Protein AF-A0A397VG57-F1 (afdb_monomer)

Foldseek 3Di:
DDDDDDDDDDDDDDDPDPDDDDDDDDDDDDDDDDDDDDDDDYDDDDDDDDDDDDDPPPPPPPPDPDQQVNDPCLLVVLLVVQCVVVCVVCVVVVVVVVPDPPDDPVNVVVVSVVSSVVVVVDDSVRSSVSSVVVVVD

pLDDT: mean 71.2, std 21.0, range [35.81, 96.38]

Radius of gyration: 34.27 Å; Cα contacts (8 Å, |Δi|>4): 27; chains: 1; bounding box: 106×51×88 Å

Structure (mmCIF, N/CA/C/O backbone):
data_AF-A0A397VG57-F1
#
_entry.id   AF-A0A397VG57-F1
#
loop_
_atom_site.group_PDB
_atom_site.id
_atom_site.type_symbol
_atom_site.label_atom_id
_atom_site.label_alt_id
_atom_site.label_comp_id
_atom_site.label_asym_id
_atom_site.label_entity_id
_atom_site.label_seq_id
_atom_site.pdbx_PDB_ins_code
_atom_site.Cartn_x
_atom_site.Cartn_y
_atom_site.Cartn_z
_atom_site.occupancy
_atom_site.B_iso_or_equiv
_atom_site.auth_seq_id
_atom_site.auth_comp_id
_atom_site.auth_asym_id
_atom_site.auth_atom_id
_atom_site.pdbx_PDB_model_num
ATOM 1 N N . MET A 1 1 ? -51.971 -12.711 49.832 1.00 43.59 1 MET A N 1
ATOM 2 C CA . MET A 1 1 ? -52.394 -13.978 49.203 1.00 43.59 1 MET A CA 1
ATOM 3 C C . MET A 1 1 ? -52.360 -13.706 47.711 1.00 43.59 1 MET A C 1
ATOM 5 O O . MET A 1 1 ? -53.090 -12.822 47.298 1.00 43.59 1 MET A O 1
ATOM 9 N N . GLU A 1 2 ? -51.466 -14.234 46.888 1.00 50.00 2 GLU A N 1
ATOM 10 C CA . GLU A 1 2 ? -50.467 -15.302 47.010 1.00 50.00 2 GLU A CA 1
ATOM 11 C C . GLU A 1 2 ? -49.217 -14.901 46.211 1.00 50.00 2 GLU A C 1
ATOM 13 O O . GLU A 1 2 ? -49.314 -14.217 45.194 1.00 50.00 2 GLU A O 1
ATOM 18 N N . SER A 1 3 ? -48.058 -15.332 46.703 1.00 50.97 3 SER A N 1
ATOM 19 C CA . SER A 1 3 ? -46.786 -15.372 45.982 1.00 50.97 3 SER A CA 1
ATOM 20 C C . SER A 1 3 ? -46.603 -16.791 45.446 1.00 50.97 3 SER A C 1
ATOM 22 O O . SER A 1 3 ? -46.701 -17.708 46.254 1.00 50.97 3 SER A O 1
ATOM 24 N N . ILE A 1 4 ? -46.317 -16.970 44.152 1.00 58.66 4 ILE A N 1
ATOM 25 C CA . ILE A 1 4 ? -45.778 -18.207 43.539 1.00 58.66 4 ILE A CA 1
ATOM 26 C C . ILE A 1 4 ? -44.943 -17.739 42.328 1.00 58.66 4 ILE A C 1
ATOM 28 O O . ILE A 1 4 ? -45.490 -17.144 41.407 1.00 58.66 4 ILE A O 1
ATOM 32 N N . GLU A 1 5 ? -43.629 -17.568 42.476 1.00 53.66 5 GLU A N 1
ATOM 33 C CA . GLU A 1 5 ? -42.533 -18.532 42.250 1.00 53.66 5 GLU A CA 1
ATOM 34 C C . GLU A 1 5 ? -42.086 -18.695 40.784 1.00 53.66 5 GLU A C 1
ATOM 36 O O . GLU A 1 5 ? -42.844 -19.051 3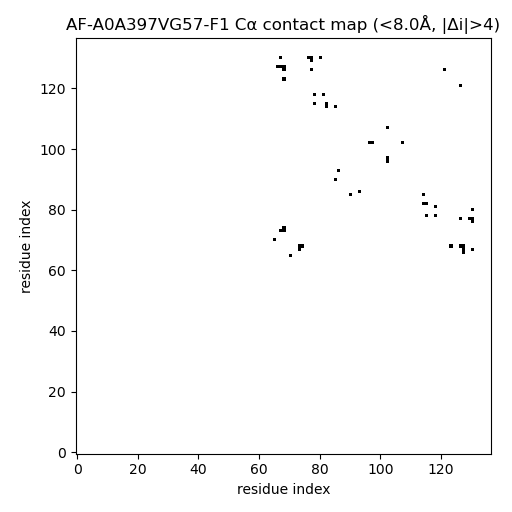9.888 1.00 53.66 5 GLU A O 1
ATOM 41 N N . ASN A 1 6 ? -40.790 -18.411 40.615 1.00 50.12 6 ASN A N 1
ATOM 42 C CA . ASN A 1 6 ? -39.858 -18.788 39.557 1.00 50.12 6 ASN A CA 1
ATOM 43 C C . ASN A 1 6 ? -40.246 -19.999 38.703 1.00 50.12 6 ASN A C 1
ATOM 45 O O . ASN A 1 6 ? -40.347 -21.100 39.234 1.00 50.12 6 ASN A O 1
ATOM 49 N N . ILE A 1 7 ? -40.158 -19.839 37.378 1.00 60.88 7 ILE A N 1
ATOM 50 C CA . ILE A 1 7 ? -39.539 -20.855 36.515 1.00 60.88 7 ILE A CA 1
ATOM 51 C C . ILE A 1 7 ? -38.625 -20.141 35.512 1.00 60.88 7 ILE A C 1
ATOM 53 O O . ILE A 1 7 ? -39.065 -19.566 34.519 1.00 60.88 7 ILE A O 1
ATOM 57 N N . VAL A 1 8 ? -37.327 -20.189 35.812 1.00 53.69 8 VAL A N 1
ATOM 58 C CA . VAL A 1 8 ? -36.251 -20.131 34.821 1.00 53.69 8 VAL A CA 1
ATOM 59 C C . VAL A 1 8 ? -36.450 -21.311 33.874 1.00 53.69 8 VAL A C 1
ATOM 61 O O . VAL A 1 8 ? -36.513 -22.453 34.321 1.00 53.69 8 VAL A O 1
ATOM 64 N N . SER A 1 9 ? -36.526 -21.045 32.574 1.00 54.34 9 SER A N 1
ATOM 65 C CA . SER A 1 9 ? -36.299 -22.067 31.557 1.00 54.34 9 SER A CA 1
ATOM 66 C C . SER A 1 9 ? -35.243 -21.536 30.599 1.00 54.34 9 SER A C 1
ATOM 68 O O . SER A 1 9 ? -35.518 -20.829 29.635 1.00 54.34 9 SER A O 1
ATOM 70 N N . THR A 1 10 ? -33.998 -21.803 30.981 1.00 49.31 10 THR A N 1
ATOM 71 C CA . THR A 1 10 ? -32.821 -21.824 30.121 1.00 49.31 10 THR A CA 1
ATOM 72 C C . THR A 1 10 ? -33.036 -22.880 29.047 1.00 49.31 10 THR A C 1
ATOM 74 O O . THR A 1 10 ? -33.103 -24.069 29.363 1.00 49.31 10 THR A O 1
ATOM 77 N N . GLN A 1 11 ? -33.147 -22.451 27.794 1.00 53.81 11 GLN A N 1
ATOM 78 C CA . GLN A 1 11 ? -33.030 -23.344 26.653 1.00 53.81 11 GLN A CA 1
ATOM 79 C C . GLN A 1 11 ? -31.648 -23.119 26.046 1.00 53.81 11 GLN A C 1
ATOM 81 O O . GLN A 1 11 ? -31.410 -22.168 25.306 1.00 53.81 11 GLN A O 1
ATOM 86 N N . GLU A 1 12 ? -30.729 -23.962 26.500 1.00 53.84 12 GLU A N 1
ATOM 87 C CA . GLU A 1 12 ? -29.456 -24.232 25.850 1.00 53.84 12 GLU A CA 1
ATOM 88 C C . GLU A 1 12 ? -29.664 -25.184 24.662 1.00 53.84 12 GLU A C 1
ATOM 90 O O . GLU A 1 12 ? -30.700 -25.850 24.586 1.00 53.84 12 GLU A O 1
ATOM 95 N N . MET A 1 13 ? -28.609 -25.310 23.847 1.00 57.12 13 MET A N 1
ATOM 96 C CA . MET A 1 13 ? -28.379 -26.283 22.765 1.00 57.12 13 MET A CA 1
ATOM 97 C C . MET A 1 13 ? -28.869 -25.837 21.377 1.00 57.12 13 MET A C 1
ATOM 99 O O . MET A 1 13 ? -30.058 -25.883 21.079 1.00 57.12 13 MET A O 1
ATOM 103 N N . ASP A 1 14 ? -27.945 -25.433 20.502 1.00 52.78 14 ASP A N 1
ATOM 104 C CA . ASP A 1 14 ? -27.292 -26.403 19.609 1.00 52.78 14 ASP A CA 1
ATOM 105 C C . ASP A 1 14 ? -26.069 -25.755 18.931 1.00 52.78 14 ASP A C 1
ATOM 107 O O . ASP A 1 14 ? -26.177 -24.744 18.233 1.00 52.78 14 ASP A O 1
ATOM 111 N N . GLU A 1 15 ? -24.895 -26.313 19.213 1.00 53.06 15 GLU A N 1
ATOM 112 C CA . GLU A 1 15 ? -23.620 -25.976 18.588 1.00 53.06 15 GLU A CA 1
ATOM 113 C C . GLU A 1 15 ? -23.523 -26.760 17.276 1.00 53.06 15 GLU A C 1
ATOM 115 O O . GLU A 1 15 ? -23.294 -27.966 17.283 1.00 53.06 15 GLU A O 1
ATOM 120 N N . SER A 1 16 ? -23.680 -26.093 16.133 1.00 59.78 16 SER A N 1
ATOM 121 C CA . SER A 1 16 ? -23.292 -26.684 14.853 1.00 59.78 16 SER A CA 1
ATOM 122 C C . SER A 1 16 ? -21.852 -26.284 14.534 1.00 59.78 16 SER A C 1
ATOM 124 O O . SER A 1 16 ? -21.605 -25.251 13.905 1.00 59.78 16 SER A O 1
ATOM 126 N N . GLU A 1 17 ? -20.909 -27.095 15.011 1.00 57.41 17 GLU A N 1
ATOM 127 C CA . GLU A 1 17 ? -19.531 -27.127 14.527 1.00 57.41 17 GLU A CA 1
ATOM 128 C C . GLU A 1 17 ? -19.524 -27.713 13.109 1.00 57.41 17 GLU A C 1
ATOM 130 O O . GLU A 1 17 ? -19.726 -28.912 12.919 1.00 57.41 17 GLU A O 1
ATOM 135 N N . ASP A 1 18 ? -19.319 -26.866 12.101 1.00 56.25 18 ASP A N 1
ATOM 136 C CA . ASP A 1 18 ? -19.057 -27.332 10.739 1.00 56.25 18 ASP A CA 1
ATOM 137 C C . ASP A 1 18 ? -17.551 -27.582 10.598 1.00 56.25 18 ASP A C 1
ATOM 139 O O . ASP A 1 18 ? -16.738 -26.662 10.456 1.00 56.25 18 ASP A O 1
ATOM 143 N N . SER A 1 19 ? -17.172 -28.850 10.745 1.00 61.09 19 SER A N 1
ATOM 144 C CA . SER A 1 19 ? -15.816 -29.345 10.547 1.00 61.09 19 SER A CA 1
ATOM 145 C C . SER A 1 19 ? -15.513 -29.398 9.050 1.00 61.09 19 SER A C 1
ATOM 147 O O . SER A 1 19 ? -15.876 -30.362 8.371 1.00 61.09 19 SER A O 1
ATOM 149 N N . VAL A 1 20 ? -14.843 -28.372 8.526 1.00 62.22 20 VAL A N 1
ATOM 150 C CA . VAL A 1 20 ? -14.344 -28.398 7.147 1.00 62.22 20 VAL A CA 1
ATOM 151 C C . VAL A 1 20 ? -13.049 -29.204 7.108 1.00 62.22 20 V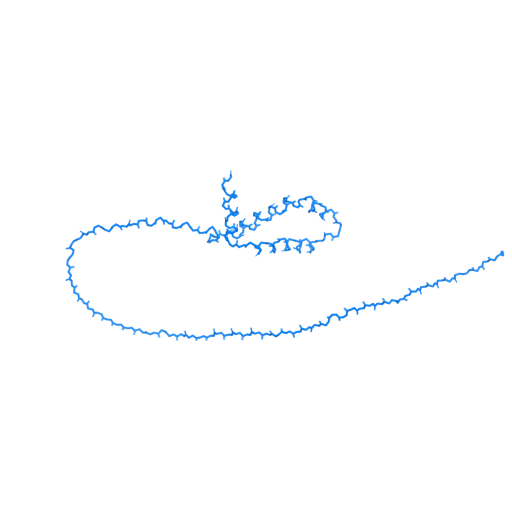AL A C 1
ATOM 153 O O . VAL A 1 20 ? -12.015 -28.811 7.652 1.00 62.22 20 VAL A O 1
ATOM 156 N N . ASP A 1 21 ?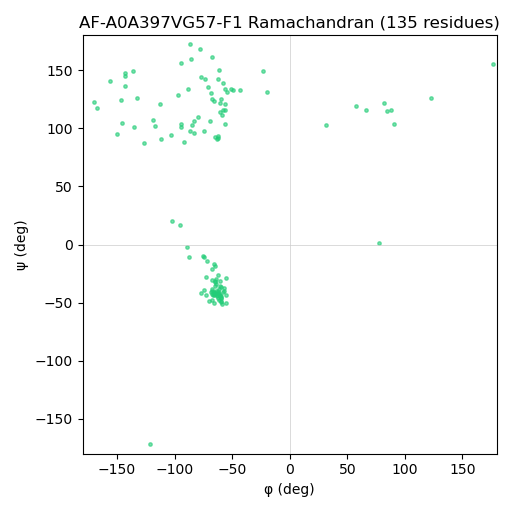 -13.183 -30.372 6.493 1.00 64.94 21 ASP A N 1
ATOM 157 C CA . ASP A 1 21 ? -12.167 -31.381 6.244 1.00 64.94 21 ASP A CA 1
ATOM 158 C C . ASP A 1 21 ? -10.991 -30.826 5.428 1.00 64.94 21 ASP A C 1
ATOM 160 O O . ASP A 1 21 ? -11.147 -30.027 4.502 1.00 64.94 21 ASP A O 1
ATOM 164 N N . SER A 1 22 ? -9.796 -31.237 5.839 1.00 57.06 22 SER A N 1
ATOM 165 C CA . SER A 1 22 ? -8.512 -30.815 5.294 1.00 57.06 22 SER A CA 1
ATOM 166 C C . SER A 1 22 ? -8.066 -31.810 4.234 1.00 57.06 22 SER A C 1
ATOM 168 O O . SER A 1 22 ? -7.502 -32.851 4.564 1.00 57.06 22 SER A O 1
ATOM 170 N N . GLU A 1 23 ? -8.245 -31.472 2.960 1.00 63.19 23 GLU A N 1
ATOM 171 C CA . GLU A 1 23 ? -7.615 -32.220 1.873 1.00 63.19 23 GLU A CA 1
ATOM 172 C C . GLU A 1 23 ? -6.188 -31.697 1.649 1.00 63.19 23 GLU A C 1
ATOM 174 O O . GLU A 1 23 ? -5.947 -30.619 1.103 1.00 63.19 23 GLU A O 1
ATOM 179 N N . GLN A 1 24 ? -5.235 -32.481 2.160 1.00 55.78 24 GLN A N 1
ATOM 180 C CA . GLN A 1 24 ? -3.831 -32.468 1.769 1.00 55.78 24 GLN A CA 1
ATOM 181 C C . GLN A 1 24 ? -3.712 -32.973 0.331 1.00 55.78 24 GLN A C 1
ATOM 183 O O . GLN A 1 24 ? -4.102 -34.101 0.056 1.00 55.78 24 GLN A O 1
ATOM 188 N N . GLU A 1 25 ? -3.092 -32.190 -0.544 1.00 58.34 25 GLU A N 1
ATOM 189 C CA . GLU A 1 25 ? -2.622 -32.652 -1.851 1.00 58.34 25 GLU A CA 1
ATOM 190 C C . GLU A 1 25 ? -1.212 -32.100 -2.106 1.00 58.34 25 GLU A C 1
ATOM 192 O O . GLU A 1 25 ? -0.792 -31.077 -1.558 1.00 58.34 25 GLU A O 1
ATOM 197 N N . GLU A 1 26 ? -0.455 -32.884 -2.858 1.00 54.84 26 GLU A N 1
ATOM 198 C CA . GLU A 1 26 ? 0.919 -33.256 -2.554 1.00 54.84 26 GLU A CA 1
ATOM 199 C C . GLU A 1 26 ? 2.031 -32.293 -3.004 1.00 54.84 26 GLU A C 1
ATOM 201 O O . GLU A 1 26 ? 1.921 -31.483 -3.924 1.00 54.84 26 GLU A O 1
ATOM 206 N N . SER A 1 27 ? 3.170 -32.473 -2.335 1.00 47.75 27 SER A N 1
ATOM 207 C CA . SER A 1 27 ? 4.502 -31.990 -2.681 1.00 47.75 27 SER A CA 1
ATOM 208 C C . SER A 1 27 ? 4.947 -32.396 -4.090 1.00 47.75 27 SER A C 1
ATOM 210 O O . SER A 1 27 ? 4.984 -33.586 -4.394 1.00 47.75 27 SER A O 1
ATOM 212 N N . ASN A 1 28 ? 5.448 -31.440 -4.877 1.00 54.88 28 ASN A N 1
ATOM 213 C CA . ASN A 1 28 ? 6.391 -31.733 -5.958 1.00 54.88 28 ASN A CA 1
ATOM 214 C C . ASN A 1 28 ? 7.719 -31.009 -5.707 1.00 54.88 28 ASN A C 1
ATOM 216 O O . ASN A 1 28 ? 7.827 -29.789 -5.820 1.00 54.88 28 ASN A O 1
ATOM 220 N N . ASP A 1 29 ? 8.705 -31.818 -5.323 1.00 53.78 29 ASP A N 1
ATOM 221 C CA . ASP A 1 29 ? 10.122 -31.516 -5.155 1.00 53.78 29 ASP A CA 1
ATOM 222 C C . ASP A 1 29 ? 10.829 -31.905 -6.464 1.00 53.78 29 ASP A C 1
ATOM 224 O O . ASP A 1 29 ? 11.019 -33.088 -6.739 1.00 53.78 29 ASP A O 1
ATOM 228 N N . GLU A 1 30 ? 11.194 -30.930 -7.299 1.00 55.34 30 GLU A N 1
ATOM 229 C CA . GLU A 1 30 ? 12.140 -31.153 -8.399 1.00 55.34 30 GLU A CA 1
ATOM 230 C C . GLU A 1 30 ? 13.441 -30.403 -8.113 1.00 55.34 30 GLU A C 1
ATOM 232 O O . GLU A 1 30 ? 13.652 -29.246 -8.483 1.00 55.34 30 GLU A O 1
ATOM 237 N N . LYS A 1 31 ? 14.345 -31.124 -7.446 1.00 51.44 31 LYS A N 1
ATOM 238 C CA . LYS A 1 31 ? 15.783 -30.876 -7.476 1.00 51.44 31 LYS A CA 1
ATOM 239 C C . LYS A 1 31 ? 16.318 -31.145 -8.881 1.00 51.44 31 LYS A C 1
ATOM 241 O O . LYS A 1 31 ? 16.258 -32.276 -9.356 1.00 51.44 31 LYS A O 1
ATOM 246 N N . MET A 1 32 ? 16.959 -30.151 -9.483 1.00 57.62 32 MET A N 1
ATOM 247 C CA . MET A 1 32 ? 18.014 -30.397 -10.466 1.00 57.62 32 MET A CA 1
ATOM 248 C C . MET A 1 32 ? 19.319 -29.827 -9.917 1.00 57.62 32 MET A C 1
ATOM 250 O O . MET A 1 32 ? 19.538 -28.617 -9.916 1.00 57.62 32 MET A O 1
ATOM 254 N N . GLU A 1 33 ? 20.153 -30.728 -9.405 1.00 52.78 33 GLU A N 1
ATOM 255 C CA . GLU A 1 33 ? 21.569 -30.489 -9.159 1.00 52.78 33 GLU A CA 1
ATOM 256 C C . GLU A 1 33 ? 22.410 -30.973 -10.345 1.00 52.78 33 GLU A C 1
ATOM 258 O O . GLU A 1 33 ? 22.010 -31.879 -11.073 1.00 52.78 33 GLU A O 1
ATOM 263 N N . GLU A 1 34 ? 23.594 -30.364 -10.428 1.00 41.12 34 GLU A N 1
ATOM 264 C CA . GLU A 1 34 ? 24.797 -30.780 -11.153 1.00 41.12 34 GLU A CA 1
ATOM 265 C C . GLU A 1 34 ? 24.739 -30.812 -12.690 1.00 41.12 34 GLU A C 1
ATOM 267 O O . GLU A 1 34 ? 24.136 -31.676 -13.311 1.00 41.12 34 GLU A O 1
ATOM 272 N N . ASP A 1 35 ? 25.549 -29.958 -13.326 1.00 41.81 35 ASP A N 1
ATOM 273 C CA . ASP A 1 35 ? 26.872 -30.485 -13.665 1.00 41.81 35 ASP A CA 1
ATOM 274 C C . ASP A 1 35 ? 27.935 -29.393 -13.840 1.00 41.81 35 ASP A C 1
ATOM 276 O O . ASP A 1 35 ? 27.723 -28.307 -14.387 1.00 41.81 35 ASP A O 1
ATOM 280 N N . SER A 1 36 ? 29.115 -29.726 -13.345 1.00 51.50 36 SER A N 1
ATOM 281 C CA . SER A 1 36 ? 30.321 -28.920 -13.298 1.00 51.50 36 SER A CA 1
ATOM 282 C C . SER A 1 36 ? 31.363 -29.540 -14.216 1.00 51.50 36 SER A C 1
ATOM 284 O O . SER A 1 36 ? 31.800 -30.644 -13.928 1.00 51.50 36 SER A O 1
ATOM 286 N N . VAL A 1 37 ? 31.868 -28.840 -15.241 1.00 42.47 37 VAL A N 1
ATOM 287 C CA . VAL A 1 37 ? 33.166 -29.208 -15.845 1.00 42.47 37 VAL A CA 1
ATOM 288 C C . VAL A 1 37 ? 33.937 -27.975 -16.324 1.00 42.47 37 VAL A C 1
ATOM 290 O O . VAL A 1 37 ? 33.683 -27.387 -17.372 1.00 42.47 37 VAL A O 1
ATOM 293 N N . ILE A 1 38 ? 34.947 -27.630 -15.531 1.00 49.88 38 ILE A N 1
ATOM 294 C CA . ILE A 1 38 ? 36.177 -26.931 -15.920 1.00 49.88 38 ILE A CA 1
ATOM 295 C C . ILE A 1 38 ? 37.055 -27.935 -16.690 1.00 49.88 38 ILE A C 1
ATOM 297 O O . ILE A 1 38 ? 37.110 -29.075 -16.242 1.00 49.88 38 ILE A O 1
ATOM 301 N N . ILE A 1 39 ? 37.783 -27.535 -17.756 1.00 53.88 39 ILE A N 1
ATOM 302 C CA . ILE A 1 39 ? 39.213 -27.883 -18.034 1.00 53.88 39 ILE A CA 1
ATOM 303 C C . ILE A 1 39 ? 39.720 -27.319 -19.398 1.00 53.88 39 ILE A C 1
ATOM 305 O O . ILE A 1 39 ? 38.912 -27.006 -20.268 1.00 53.88 39 ILE A O 1
ATOM 309 N N . PRO A 1 40 ? 41.050 -27.098 -19.569 1.00 54.53 40 PRO A N 1
ATOM 310 C CA . PRO A 1 40 ? 41.643 -25.965 -20.289 1.00 54.53 40 PRO A CA 1
ATOM 311 C C . PRO A 1 40 ? 42.555 -26.340 -21.487 1.00 54.53 40 PRO A C 1
ATOM 313 O O . PRO A 1 40 ? 42.752 -27.509 -21.802 1.00 54.53 40 PRO A O 1
ATOM 316 N N . ASN A 1 41 ? 43.238 -25.317 -22.036 1.00 35.81 41 ASN A N 1
ATOM 317 C CA . ASN A 1 41 ? 44.693 -25.266 -22.320 1.00 35.81 41 ASN A CA 1
ATOM 318 C C . ASN A 1 41 ? 45.154 -24.993 -23.782 1.00 35.81 41 ASN A C 1
ATOM 320 O O . ASN A 1 41 ? 44.931 -25.776 -24.694 1.00 35.81 41 ASN A O 1
ATOM 324 N N . ASN A 1 42 ? 46.005 -23.958 -23.884 1.00 40.66 42 ASN A N 1
ATOM 325 C CA . ASN A 1 42 ? 47.255 -23.841 -24.661 1.00 40.66 42 ASN A CA 1
ATOM 326 C C . ASN A 1 42 ? 47.347 -23.365 -26.141 1.00 40.66 42 ASN A C 1
ATOM 328 O O . ASN A 1 42 ? 47.116 -24.103 -27.087 1.00 40.66 42 ASN A O 1
ATOM 332 N N . LYS A 1 43 ? 48.037 -22.208 -26.244 1.00 36.75 43 LYS A N 1
ATOM 333 C CA . LYS A 1 43 ? 49.262 -21.880 -27.025 1.00 36.75 43 LYS A CA 1
ATOM 334 C C . LYS A 1 43 ? 49.201 -21.463 -28.511 1.00 36.75 43 LYS A C 1
ATOM 336 O O . LYS A 1 43 ? 49.071 -22.282 -29.405 1.00 36.75 43 LYS A O 1
ATOM 341 N N . LYS A 1 44 ? 49.619 -20.191 -28.674 1.00 44.78 44 LYS A N 1
ATOM 342 C CA . LYS A 1 44 ? 50.599 -19.594 -29.617 1.00 44.78 44 LYS A CA 1
ATOM 343 C C . LYS A 1 44 ? 50.377 -19.772 -31.117 1.00 44.78 44 LYS A C 1
ATOM 345 O O . LYS A 1 44 ? 50.642 -20.863 -31.598 1.00 44.78 44 LYS A O 1
ATOM 350 N N . GLN A 1 45 ? 50.211 -18.649 -31.833 1.00 39.12 45 GLN A N 1
ATOM 351 C CA . GLN A 1 45 ? 51.030 -18.299 -33.010 1.00 39.12 45 GLN A CA 1
ATOM 352 C C . GLN A 1 45 ? 51.222 -16.771 -33.103 1.00 39.12 45 GLN A C 1
ATOM 354 O O . GLN A 1 45 ? 50.256 -16.011 -33.087 1.00 39.12 45 GLN A O 1
ATOM 359 N N . ASP A 1 46 ? 52.488 -16.351 -33.153 1.00 44.88 46 ASP A N 1
ATOM 360 C CA . ASP A 1 46 ? 52.956 -15.044 -33.626 1.00 44.88 46 ASP A CA 1
ATOM 361 C C . ASP A 1 46 ? 52.585 -14.843 -35.105 1.00 44.88 46 ASP A C 1
ATOM 363 O O . ASP A 1 46 ? 52.583 -15.818 -35.845 1.00 44.88 46 ASP A O 1
ATOM 367 N N . ILE A 1 47 ? 52.355 -13.595 -35.537 1.00 43.91 47 ILE A N 1
ATOM 368 C CA . ILE A 1 47 ? 52.951 -12.958 -36.733 1.00 43.91 47 ILE A CA 1
ATOM 369 C C . ILE A 1 47 ? 52.604 -11.459 -36.685 1.00 43.91 47 ILE A C 1
ATOM 371 O O . ILE A 1 47 ? 51.445 -11.052 -36.626 1.00 43.91 47 ILE A O 1
ATOM 375 N N . ALA A 1 48 ? 53.652 -10.638 -36.704 1.00 44.66 48 ALA A N 1
ATOM 376 C CA . ALA A 1 48 ? 53.617 -9.185 -36.734 1.00 44.66 48 ALA A CA 1
ATOM 377 C C . ALA A 1 48 ? 53.148 -8.640 -38.089 1.00 44.66 48 ALA A C 1
ATOM 379 O O . ALA A 1 48 ? 53.709 -9.038 -39.107 1.00 44.66 48 ALA A O 1
ATOM 380 N N . GLN A 1 49 ? 52.256 -7.641 -38.099 1.00 43.12 49 GLN A N 1
ATOM 381 C CA . GLN A 1 49 ? 52.199 -6.624 -39.158 1.00 43.12 49 GLN A CA 1
ATOM 382 C C . GLN A 1 49 ? 51.838 -5.243 -38.585 1.00 43.12 49 GLN A C 1
ATOM 384 O O . GLN A 1 49 ? 50.999 -5.107 -37.700 1.00 43.12 49 GLN A O 1
ATOM 389 N N . LYS A 1 50 ? 52.573 -4.241 -39.076 1.00 39.31 50 LYS A N 1
ATOM 390 C CA . LYS A 1 50 ? 52.573 -2.819 -38.712 1.00 39.31 50 LYS A CA 1
ATOM 391 C C . LYS A 1 50 ? 51.228 -2.116 -38.975 1.00 39.31 50 LYS A C 1
ATOM 393 O O . LYS A 1 50 ? 50.621 -2.327 -40.017 1.00 39.31 50 LYS A O 1
ATOM 398 N N . GLU A 1 51 ? 50.888 -1.207 -38.055 1.00 36.91 51 GLU A N 1
ATOM 399 C CA . GLU A 1 51 ? 50.143 0.070 -38.194 1.00 36.91 51 GLU A CA 1
ATOM 400 C C . GLU A 1 51 ? 50.175 0.695 -39.619 1.00 36.91 51 GLU A C 1
ATOM 402 O O . GLU A 1 51 ? 51.204 0.571 -40.291 1.00 36.91 51 GLU A O 1
ATOM 407 N N . PRO A 1 52 ? 49.130 1.435 -40.073 1.00 41.00 52 PRO A N 1
ATOM 408 C CA . PRO A 1 52 ? 48.638 2.591 -39.318 1.00 41.00 52 PRO A CA 1
ATOM 409 C C . PRO A 1 52 ? 47.118 2.840 -39.303 1.00 41.00 52 PRO A C 1
ATOM 411 O O . PRO A 1 52 ? 46.401 2.660 -40.284 1.00 41.00 52 PRO A O 1
ATOM 414 N N . SER A 1 53 ? 46.665 3.341 -38.151 1.0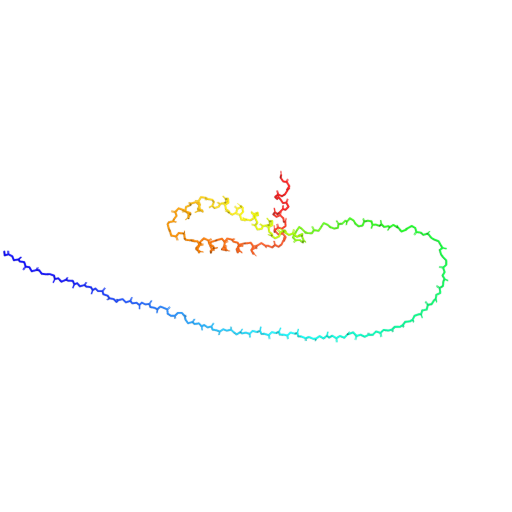0 48.38 53 SER A N 1
ATOM 415 C CA . SER A 1 53 ? 45.596 4.335 -37.972 1.00 48.38 53 SER A CA 1
ATOM 416 C C . SER A 1 53 ? 44.446 4.359 -38.996 1.00 48.38 53 SER A C 1
ATOM 418 O O . SER A 1 53 ? 44.519 5.006 -40.041 1.00 48.38 53 SER A O 1
ATOM 420 N N . SER A 1 54 ? 43.298 3.805 -38.613 1.00 43.75 54 SER A N 1
ATOM 421 C CA . SER A 1 54 ? 42.002 4.309 -39.071 1.00 43.75 54 SER A CA 1
ATOM 422 C C . SER A 1 54 ? 41.081 4.439 -37.871 1.00 43.75 54 SER A C 1
ATOM 424 O O . SER A 1 54 ? 40.971 3.556 -37.023 1.00 43.75 54 SER A O 1
ATOM 426 N N . GLN A 1 55 ? 40.551 5.645 -37.747 1.00 45.72 55 GLN A N 1
ATOM 427 C CA . GLN A 1 55 ? 39.985 6.221 -36.545 1.00 45.72 55 GLN A CA 1
ATOM 428 C C . GLN A 1 55 ? 38.868 5.344 -35.981 1.00 45.72 55 GLN A C 1
ATOM 430 O O . GLN A 1 55 ? 37.846 5.095 -36.613 1.00 45.72 55 GLN A O 1
ATOM 435 N N . LYS A 1 56 ? 39.081 4.909 -34.740 1.00 42.31 56 LYS A N 1
ATOM 436 C CA . LYS A 1 56 ? 38.091 4.265 -33.887 1.00 42.31 56 LYS A CA 1
ATOM 437 C C . LYS A 1 56 ? 36.972 5.280 -33.641 1.00 42.31 56 LYS A C 1
ATOM 439 O O . LYS A 1 56 ? 37.050 6.073 -32.704 1.00 42.31 56 LYS A O 1
ATOM 444 N N . GLN A 1 57 ? 35.939 5.276 -34.482 1.00 44.31 57 GLN A N 1
ATOM 445 C CA . GLN A 1 57 ? 34.652 5.861 -34.127 1.00 44.31 57 GLN A CA 1
ATOM 446 C C . GLN A 1 57 ? 34.122 5.055 -32.938 1.00 44.31 57 GLN A C 1
ATOM 448 O O . GLN A 1 57 ? 33.468 4.026 -33.090 1.00 44.31 57 GLN A O 1
ATOM 453 N N . LYS A 1 58 ? 34.451 5.499 -31.720 1.00 44.72 58 LYS A N 1
ATOM 454 C CA . LYS A 1 58 ? 33.643 5.173 -30.550 1.00 44.72 58 LYS A CA 1
ATOM 455 C C . LYS A 1 58 ? 32.303 5.853 -30.794 1.00 44.72 58 LYS A C 1
ATOM 457 O O . LYS A 1 58 ? 32.143 7.027 -30.477 1.00 44.72 58 LYS A O 1
ATOM 462 N N . MET A 1 59 ? 31.363 5.122 -31.388 1.00 42.69 59 MET A N 1
ATOM 463 C CA . MET A 1 59 ? 29.957 5.389 -31.131 1.00 42.69 59 MET A CA 1
ATOM 464 C C . MET A 1 59 ? 29.809 5.290 -29.616 1.00 42.69 59 MET A C 1
ATOM 466 O O . MET A 1 59 ? 29.892 4.205 -29.038 1.00 42.69 59 MET A O 1
ATOM 470 N N . ILE A 1 60 ? 29.711 6.448 -28.973 1.00 53.66 60 ILE A N 1
ATOM 471 C CA . ILE A 1 60 ? 29.147 6.562 -27.641 1.00 53.66 60 ILE A CA 1
ATOM 472 C C . ILE A 1 60 ? 27.710 6.102 -27.860 1.00 53.66 60 ILE A C 1
ATOM 474 O O . ILE A 1 60 ? 26.893 6.859 -28.370 1.00 53.66 60 ILE A O 1
ATOM 478 N N . LYS A 1 61 ? 27.447 4.807 -27.643 1.00 52.09 61 LYS A N 1
ATOM 479 C CA . LYS A 1 61 ? 26.078 4.349 -27.455 1.00 52.09 61 LYS A CA 1
ATOM 480 C C . LYS A 1 61 ? 25.591 5.158 -26.268 1.00 52.09 61 LYS A C 1
ATOM 482 O O . LYS A 1 61 ? 26.202 5.071 -25.199 1.00 52.09 61 LYS A O 1
ATOM 487 N N . ASP A 1 62 ? 24.595 6.003 -26.506 1.00 55.56 62 ASP A N 1
ATOM 488 C CA . ASP A 1 62 ? 23.869 6.666 -25.436 1.00 55.56 62 ASP A CA 1
ATOM 489 C C . ASP A 1 62 ? 23.593 5.618 -24.351 1.00 55.56 62 ASP A C 1
ATOM 491 O O . ASP A 1 62 ? 23.240 4.483 -24.699 1.00 55.56 62 ASP A O 1
ATOM 495 N N . PRO A 1 63 ? 23.848 5.918 -23.066 1.00 60.66 63 PRO A N 1
ATOM 496 C CA . PRO A 1 63 ? 23.532 4.970 -22.015 1.00 60.66 63 PRO A CA 1
ATOM 497 C C . PRO A 1 63 ? 22.043 4.657 -22.143 1.00 60.66 63 PRO A C 1
ATOM 499 O O . PRO A 1 63 ? 21.213 5.559 -22.017 1.00 60.66 63 PRO A O 1
ATOM 502 N N . GLU A 1 64 ? 21.720 3.400 -22.459 1.00 58.38 64 GLU A N 1
ATOM 503 C CA . GLU A 1 64 ? 20.337 2.941 -22.448 1.00 58.38 64 GLU A CA 1
ATOM 504 C C . GLU A 1 64 ? 19.723 3.366 -21.108 1.00 58.38 64 GLU A C 1
ATOM 506 O O . GLU A 1 64 ? 20.381 3.227 -20.066 1.00 58.38 64 GLU A O 1
ATOM 511 N N . PRO A 1 65 ? 18.519 3.963 -21.117 1.00 65.44 65 PRO A N 1
ATOM 512 C CA . PRO A 1 65 ? 17.888 4.408 -19.891 1.00 65.44 65 PRO A CA 1
ATOM 513 C C . PRO A 1 65 ? 17.723 3.192 -18.984 1.00 65.44 65 PRO A C 1
ATOM 515 O O . PRO A 1 65 ? 16.972 2.272 -19.289 1.00 65.44 65 PRO A O 1
ATOM 518 N N . ILE A 1 66 ? 18.479 3.180 -17.886 1.00 64.75 66 ILE A N 1
ATOM 519 C CA . ILE A 1 66 ? 18.399 2.121 -16.884 1.00 64.75 66 ILE A CA 1
ATOM 520 C C . ILE A 1 66 ? 16.964 2.139 -16.344 1.00 64.75 66 ILE A C 1
ATOM 522 O O . ILE A 1 66 ? 16.566 3.194 -15.819 1.00 64.75 66 ILE A O 1
ATOM 526 N N . PRO A 1 67 ? 16.218 1.020 -16.446 1.00 71.12 67 PRO A N 1
ATOM 527 C CA . PRO A 1 67 ? 14.873 0.921 -15.900 1.00 71.12 67 PRO A CA 1
ATOM 528 C C . PRO A 1 67 ? 14.870 1.368 -14.441 1.00 71.12 67 PRO A C 1
ATOM 530 O O . PRO A 1 67 ? 15.763 1.011 -13.663 1.00 71.12 67 PRO A O 1
ATOM 533 N N . LEU A 1 68 ? 13.903 2.195 -14.054 1.00 70.69 68 LEU A N 1
ATOM 534 C CA . LEU A 1 68 ? 13.849 2.787 -12.717 1.00 70.69 68 LEU A CA 1
ATOM 535 C C . LEU A 1 68 ? 13.841 1.726 -11.629 1.00 70.69 68 LEU A C 1
ATOM 537 O O . LEU A 1 68 ? 14.519 1.913 -10.627 1.00 70.69 68 LEU A O 1
ATOM 541 N N . LEU A 1 69 ? 13.152 0.608 -11.853 1.00 74.50 69 LEU A N 1
ATOM 542 C CA . LEU A 1 69 ? 13.107 -0.504 -10.907 1.00 74.50 69 LEU A CA 1
ATOM 543 C C . LEU A 1 69 ? 14.445 -1.227 -10.731 1.00 74.50 69 LEU A C 1
ATOM 545 O O . LEU A 1 69 ? 14.672 -1.831 -9.688 1.00 74.50 69 LEU A O 1
ATOM 549 N N . SER A 1 70 ? 15.365 -1.116 -11.693 1.00 74.88 70 SER A N 1
ATOM 550 C CA . SER A 1 70 ? 16.730 -1.633 -11.557 1.00 74.88 70 SER A CA 1
ATOM 551 C C . SER A 1 70 ? 17.603 -0.767 -10.644 1.00 74.88 70 SER A C 1
ATOM 553 O O . SER A 1 70 ? 18.723 -1.156 -10.308 1.00 74.88 70 SER A O 1
ATOM 555 N N . ARG A 1 71 ? 17.130 0.422 -10.243 1.00 80.69 71 ARG A N 1
ATOM 556 C CA . ARG A 1 71 ? 17.858 1.292 -9.316 1.00 80.69 71 ARG A CA 1
ATOM 557 C C . ARG A 1 71 ? 17.713 0.779 -7.885 1.00 80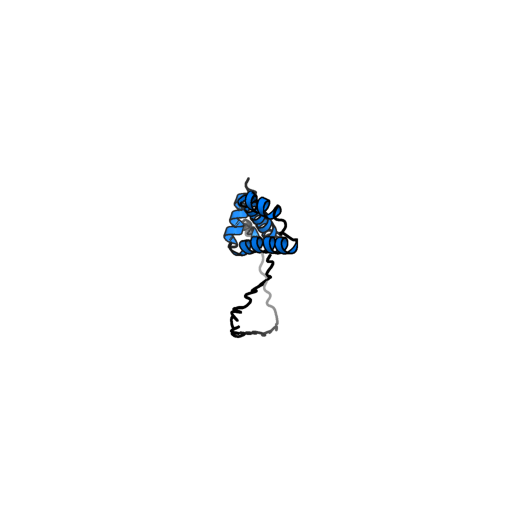.69 71 ARG A C 1
ATOM 559 O O . ARG A 1 71 ? 16.627 0.349 -7.486 1.00 80.69 71 ARG A O 1
ATOM 566 N N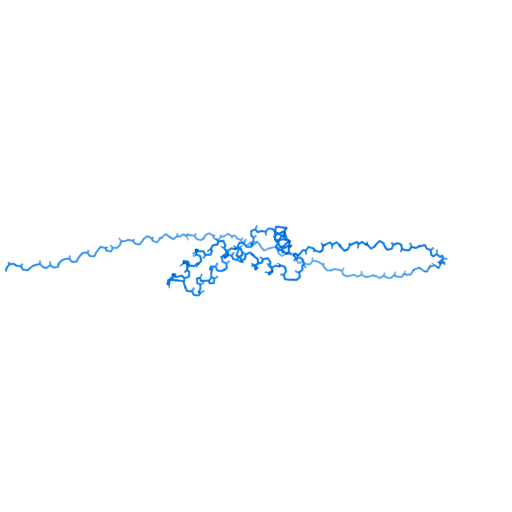 . PRO A 1 72 ? 18.766 0.905 -7.062 1.00 71.38 72 PRO A N 1
ATOM 567 C CA . PRO A 1 72 ? 18.635 0.646 -5.638 1.00 71.38 72 PRO A CA 1
ATOM 568 C C . PRO A 1 72 ? 17.531 1.545 -5.059 1.00 71.38 72 PRO A C 1
ATOM 570 O O . PRO A 1 72 ? 17.491 2.742 -5.344 1.00 71.38 72 PRO A O 1
ATOM 573 N N . ASN A 1 73 ? 16.650 0.961 -4.243 1.00 81.94 73 ASN A N 1
ATOM 574 C CA . ASN A 1 73 ? 15.503 1.599 -3.573 1.00 81.94 73 ASN A CA 1
ATOM 575 C C . ASN A 1 73 ? 14.249 1.871 -4.417 1.00 81.94 73 ASN A C 1
ATOM 577 O O . ASN A 1 73 ? 13.282 2.390 -3.868 1.00 81.94 73 ASN A O 1
ATOM 581 N N . ALA A 1 74 ? 14.200 1.514 -5.699 1.00 84.31 74 ALA A N 1
ATOM 582 C CA . ALA A 1 74 ? 13.012 1.776 -6.515 1.00 84.31 74 ALA A CA 1
ATOM 583 C C . ALA A 1 74 ? 11.758 1.020 -6.036 1.00 84.31 74 ALA A C 1
ATOM 585 O O . ALA A 1 74 ? 10.659 1.571 -6.054 1.00 84.31 74 ALA A O 1
ATOM 586 N N . ALA A 1 75 ? 11.935 -0.198 -5.514 1.00 86.12 75 ALA A N 1
ATOM 587 C CA . ALA A 1 75 ? 10.867 -0.945 -4.851 1.00 86.12 75 ALA A CA 1
ATOM 588 C C . ALA A 1 75 ? 10.305 -0.187 -3.633 1.00 86.12 75 ALA A C 1
ATOM 590 O O . ALA A 1 75 ? 9.092 -0.057 -3.494 1.00 86.12 75 ALA A O 1
ATOM 591 N N . ASN A 1 76 ? 11.182 0.392 -2.805 1.00 91.12 76 ASN A N 1
ATOM 592 C CA . ASN A 1 76 ? 10.779 1.191 -1.644 1.00 91.12 76 ASN A CA 1
ATOM 593 C C . ASN A 1 76 ? 10.092 2.496 -2.074 1.00 91.12 76 ASN A C 1
ATOM 595 O O . ASN A 1 76 ? 9.073 2.866 -1.507 1.00 91.12 76 ASN A O 1
ATOM 599 N N . GLN A 1 77 ? 10.588 3.155 -3.126 1.00 91.25 77 GLN A N 1
ATOM 600 C CA . GLN A 1 77 ? 9.953 4.356 -3.679 1.00 91.25 77 GLN A CA 1
ATOM 601 C C . GLN A 1 77 ? 8.539 4.069 -4.186 1.00 91.25 77 GLN A C 1
ATOM 603 O O . GLN A 1 77 ? 7.628 4.855 -3.932 1.00 91.25 77 GLN A O 1
ATOM 608 N N . PHE A 1 78 ? 8.341 2.946 -4.886 1.00 93.31 78 PHE A N 1
ATOM 609 C CA . PHE A 1 78 ? 7.007 2.555 -5.333 1.00 93.31 78 PHE A CA 1
ATOM 610 C C . PHE A 1 78 ? 6.106 2.213 -4.150 1.00 93.31 78 PHE A C 1
ATOM 612 O O . PHE A 1 78 ? 4.965 2.662 -4.120 1.00 93.31 78 PHE A O 1
ATOM 619 N N . ARG A 1 79 ? 6.617 1.468 -3.164 1.00 94.56 79 ARG A N 1
ATOM 620 C CA . ARG A 1 79 ? 5.887 1.152 -1.934 1.00 94.56 79 ARG A CA 1
ATOM 621 C C . ARG A 1 79 ? 5.399 2.417 -1.234 1.00 94.56 79 ARG A C 1
ATOM 623 O O . ARG A 1 79 ? 4.215 2.518 -0.927 1.00 94.56 79 ARG A O 1
ATOM 630 N N . ASP A 1 80 ? 6.280 3.388 -1.024 1.00 94.25 80 ASP A N 1
ATOM 631 C CA . ASP A 1 80 ? 5.946 4.637 -0.337 1.00 94.25 80 ASP A CA 1
ATOM 632 C C . ASP A 1 80 ? 4.944 5.472 -1.143 1.00 94.25 80 ASP A C 1
ATOM 634 O O . ASP A 1 80 ? 3.980 6.002 -0.587 1.00 94.25 80 ASP A O 1
ATOM 638 N N . TYR A 1 81 ? 5.125 5.538 -2.466 1.00 94.25 81 TYR A N 1
ATOM 639 C CA . TYR A 1 81 ? 4.165 6.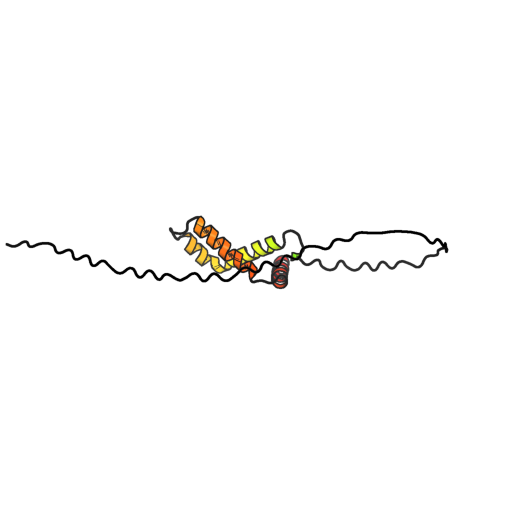166 -3.371 1.00 94.25 81 TYR A CA 1
ATOM 640 C C . TYR A 1 81 ? 2.789 5.496 -3.276 1.00 94.25 81 TYR A C 1
ATOM 642 O O . TYR A 1 81 ? 1.784 6.172 -3.061 1.00 94.25 81 TYR A O 1
ATOM 650 N N . TYR A 1 82 ? 2.739 4.171 -3.389 1.00 96.06 82 TYR A N 1
ATOM 651 C CA . TYR A 1 82 ? 1.511 3.391 -3.327 1.00 96.06 82 TYR A CA 1
ATOM 652 C C . TYR A 1 82 ? 0.800 3.584 -1.983 1.00 96.06 82 TYR A C 1
ATOM 654 O O . TYR A 1 82 ? -0.376 3.946 -1.957 1.00 96.06 82 TYR A O 1
ATOM 662 N N . MET A 1 83 ? 1.523 3.447 -0.868 1.00 96.38 83 MET A N 1
ATOM 663 C CA . MET A 1 83 ? 0.969 3.645 0.471 1.00 96.38 83 MET A CA 1
ATOM 664 C C . MET A 1 83 ? 0.450 5.067 0.672 1.00 96.38 83 MET A C 1
ATOM 666 O O . MET A 1 83 ? -0.637 5.252 1.214 1.00 96.38 83 MET A O 1
ATOM 670 N N . SER A 1 84 ? 1.172 6.079 0.191 1.00 95.12 84 SER A N 1
ATOM 671 C CA . SER A 1 84 ? 0.716 7.473 0.220 1.00 95.12 84 SER A CA 1
ATOM 672 C C . SER A 1 84 ? -0.587 7.663 -0.566 1.00 95.12 84 SER A C 1
ATOM 674 O O . SER A 1 84 ? -1.535 8.283 -0.083 1.00 95.12 84 SER A O 1
ATOM 676 N N . GLN A 1 85 ? -0.685 7.074 -1.759 1.00 95.19 85 GLN A N 1
ATOM 677 C CA . GLN A 1 85 ? -1.884 7.173 -2.588 1.00 95.19 85 GLN A CA 1
ATOM 678 C C . GLN A 1 85 ? -3.084 6.444 -1.973 1.00 95.19 85 GLN A C 1
ATOM 680 O O . GLN A 1 85 ? -4.181 7.001 -1.955 1.00 95.19 85 GLN A O 1
ATOM 685 N N . ILE A 1 86 ? -2.882 5.243 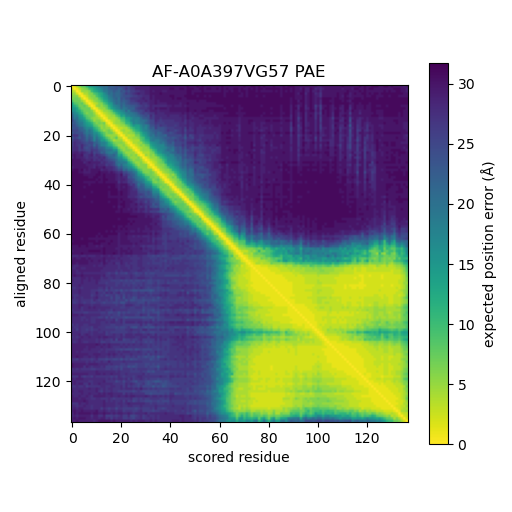-1.429 1.00 95.00 86 ILE A N 1
ATOM 686 C CA . ILE A 1 86 ? -3.925 4.458 -0.761 1.00 95.00 86 ILE A CA 1
ATOM 687 C C . ILE A 1 86 ? -4.401 5.156 0.512 1.00 95.00 86 ILE A C 1
ATOM 689 O O . ILE A 1 86 ? -5.598 5.382 0.677 1.00 95.00 86 ILE A O 1
ATOM 693 N N . THR A 1 87 ? -3.483 5.574 1.382 1.00 94.38 87 THR A N 1
ATOM 694 C CA . THR A 1 87 ? -3.843 6.269 2.630 1.00 94.38 87 THR A CA 1
ATOM 695 C C . THR A 1 87 ? -4.525 7.608 2.378 1.00 94.38 87 THR A C 1
ATOM 697 O O . THR A 1 87 ? -5.389 8.013 3.151 1.00 94.38 87 THR A O 1
ATOM 700 N N . LYS A 1 88 ? -4.211 8.275 1.262 1.00 95.44 88 LYS A N 1
ATOM 701 C CA . LYS A 1 88 ? -4.931 9.469 0.817 1.00 95.44 88 LYS A CA 1
ATOM 702 C C . LYS A 1 88 ? -6.325 9.147 0.275 1.00 95.44 88 LYS A C 1
ATOM 704 O O . LYS A 1 88 ? -7.263 9.877 0.578 1.00 95.44 88 LYS A O 1
ATOM 709 N N . ALA A 1 89 ? -6.463 8.098 -0.534 1.00 95.81 89 ALA A N 1
ATOM 710 C CA . ALA A 1 89 ? -7.739 7.712 -1.137 1.00 95.81 89 ALA A CA 1
ATOM 711 C C . ALA A 1 89 ? -8.750 7.217 -0.091 1.00 95.81 89 ALA A C 1
ATOM 713 O O . ALA A 1 89 ? -9.924 7.562 -0.169 1.00 95.81 89 ALA A O 1
ATOM 714 N N . PHE A 1 90 ? -8.279 6.470 0.908 1.00 95.69 90 PHE A N 1
ATOM 715 C CA . PHE A 1 90 ? -9.093 5.902 1.986 1.00 95.69 90 PHE A CA 1
ATOM 716 C C . PHE A 1 90 ? -8.969 6.678 3.303 1.00 95.69 90 PHE A C 1
ATOM 718 O O . PHE A 1 90 ? -9.271 6.141 4.365 1.00 95.69 90 PHE A O 1
ATOM 725 N N . GLY A 1 91 ? -8.523 7.938 3.266 1.00 94.81 91 GLY A N 1
ATOM 726 C CA . GLY A 1 91 ? -8.205 8.703 4.476 1.00 94.81 91 GLY A CA 1
ATOM 727 C C . GLY A 1 91 ? -9.363 8.788 5.473 1.00 94.81 91 GLY A C 1
ATOM 728 O O . GLY A 1 91 ? -9.165 8.565 6.664 1.00 94.81 91 GLY A O 1
ATOM 729 N N . GLU A 1 92 ? -10.587 9.027 4.991 1.00 95.50 92 GLU A N 1
ATOM 730 C CA . GLU A 1 92 ? -11.775 9.092 5.854 1.00 95.50 92 GLU A CA 1
ATOM 731 C C . GLU A 1 92 ? -12.087 7.753 6.536 1.00 95.50 92 GLU A C 1
ATOM 733 O O . GLU A 1 92 ? -12.450 7.726 7.713 1.00 95.50 92 GLU A O 1
ATOM 738 N N . ASP A 1 93 ? -11.936 6.641 5.816 1.00 94.56 93 ASP A N 1
ATOM 739 C CA . ASP A 1 93 ? -12.207 5.306 6.347 1.00 94.56 93 ASP A CA 1
ATOM 740 C C . ASP A 1 93 ? -11.109 4.858 7.311 1.00 94.56 93 ASP A C 1
ATOM 742 O O . ASP A 1 93 ? -11.409 4.324 8.379 1.00 94.56 93 ASP A O 1
ATOM 746 N N . LEU A 1 94 ? -9.847 5.170 7.009 1.00 94.44 94 LEU A N 1
ATOM 747 C CA . LEU A 1 94 ? -8.734 4.956 7.932 1.00 94.44 94 LEU A CA 1
ATOM 748 C C . LEU A 1 94 ? -8.909 5.778 9.216 1.00 94.44 94 LEU A C 1
ATOM 750 O O . LEU A 1 94 ? -8.665 5.264 10.307 1.00 94.44 94 LEU A O 1
ATOM 754 N N . ASP A 1 95 ? -9.408 7.012 9.123 1.00 93.50 95 ASP A N 1
ATOM 755 C CA . ASP A 1 95 ? -9.720 7.839 10.293 1.00 93.50 95 ASP A CA 1
ATOM 756 C C . ASP A 1 95 ? -10.896 7.299 11.118 1.00 93.50 95 ASP A C 1
ATOM 758 O O . ASP A 1 95 ? -10.939 7.505 12.335 1.00 93.50 95 ASP A O 1
ATOM 762 N N . ARG A 1 96 ? -11.861 6.615 10.492 1.00 94.69 96 ARG A N 1
ATOM 763 C CA . ARG A 1 96 ? -12.935 5.906 11.209 1.00 94.69 96 ARG A CA 1
ATOM 764 C C . ARG A 1 96 ? -12.391 4.680 11.927 1.00 94.69 96 ARG A C 1
ATOM 766 O O . ARG A 1 96 ? -12.635 4.538 13.120 1.00 94.69 96 ARG A O 1
ATOM 773 N N . ILE A 1 97 ? -11.617 3.852 11.226 1.00 92.31 97 ILE A N 1
ATOM 774 C CA . ILE A 1 97 ? -10.975 2.653 11.780 1.00 92.31 97 ILE A CA 1
ATOM 775 C C . ILE A 1 97 ? -10.083 3.031 12.968 1.00 92.31 97 ILE A C 1
ATOM 777 O O . ILE A 1 97 ? -10.122 2.382 14.005 1.00 92.31 97 ILE A O 1
ATOM 781 N N . ARG A 1 98 ? -9.357 4.150 12.878 1.00 89.12 98 ARG A N 1
ATOM 782 C CA . ARG A 1 98 ? -8.514 4.670 13.964 1.00 89.12 98 ARG A CA 1
ATOM 783 C C . ARG A 1 98 ? -9.281 5.048 15.236 1.00 89.12 98 ARG A C 1
ATOM 785 O O . ARG A 1 98 ? -8.693 5.081 16.312 1.00 89.12 98 ARG A O 1
ATOM 792 N N . LYS A 1 99 ? -10.562 5.402 15.117 1.00 92.75 99 LYS A N 1
ATOM 793 C CA . LYS A 1 99 ? -11.428 5.760 16.254 1.00 92.75 99 LYS A CA 1
ATOM 794 C C . LYS A 1 99 ? -12.112 4.541 16.872 1.00 92.75 99 LYS A C 1
ATOM 796 O O . LYS A 1 99 ? -12.727 4.684 17.928 1.00 92.75 99 LYS A O 1
ATOM 801 N N . ASP A 1 100 ? -12.037 3.382 16.222 1.00 92.19 100 ASP A N 1
ATOM 802 C CA . ASP A 1 100 ? -12.557 2.133 16.763 1.00 92.19 100 ASP A CA 1
ATOM 803 C C . ASP A 1 100 ? -11.708 1.699 17.966 1.00 92.19 100 ASP A C 1
ATOM 805 O O . ASP A 1 100 ? -10.481 1.654 17.905 1.00 92.19 100 ASP A O 1
ATOM 809 N N . GLN A 1 101 ? -12.371 1.371 19.075 1.00 85.62 101 GLN A N 1
ATOM 810 C CA . GLN A 1 101 ? -11.709 0.904 20.295 1.00 85.62 101 GLN A CA 1
ATOM 811 C C . GLN A 1 101 ? -11.158 -0.520 20.149 1.00 85.62 101 GLN A C 1
ATOM 813 O O . GLN A 1 101 ? -10.345 -0.945 20.964 1.00 85.62 101 GLN A O 1
ATOM 818 N N . ASN A 1 102 ? -11.582 -1.247 19.112 1.00 89.50 102 ASN A N 1
ATOM 819 C CA . ASN A 1 102 ? -11.153 -2.617 18.848 1.00 89.50 102 ASN A CA 1
ATOM 820 C C . ASN A 1 102 ? -9.892 -2.706 17.974 1.00 89.50 102 ASN A C 1
ATOM 822 O O . ASN A 1 102 ? -9.454 -3.816 17.662 1.00 89.50 102 ASN A O 1
ATOM 826 N N . LEU A 1 103 ? -9.335 -1.585 17.504 1.00 91.12 103 LEU A N 1
ATOM 827 C CA . LEU A 1 103 ? -8.102 -1.591 16.718 1.00 91.12 103 LEU A CA 1
ATOM 828 C C . LEU A 1 103 ? -6.888 -1.644 17.656 1.00 91.12 103 LEU A C 1
ATOM 830 O O . LEU A 1 103 ? -6.431 -0.619 18.161 1.00 91.12 103 LEU A O 1
ATOM 834 N N . ASP A 1 104 ? -6.377 -2.849 17.893 1.00 92.19 104 ASP A N 1
ATOM 835 C CA . ASP A 1 104 ? -5.117 -3.067 18.602 1.00 92.19 104 ASP A CA 1
ATOM 836 C C . ASP A 1 104 ? -3.907 -3.014 17.644 1.00 92.19 104 ASP A C 1
ATOM 838 O O . ASP A 1 104 ? -4.050 -2.918 16.421 1.00 92.19 104 ASP A O 1
ATOM 842 N N . SER A 1 105 ? -2.691 -3.053 18.201 1.00 91.88 105 SER A N 1
ATOM 843 C CA . SER A 1 105 ? -1.457 -3.001 17.402 1.00 91.88 105 SER A CA 1
ATOM 844 C C . SER A 1 105 ? -1.339 -4.163 16.412 1.00 91.88 105 SER A C 1
ATOM 846 O O . SER A 1 105 ? -0.858 -3.957 15.305 1.00 91.88 105 SER A O 1
ATOM 848 N N . ASN A 1 106 ? -1.812 -5.358 16.776 1.00 94.69 106 ASN A N 1
ATOM 849 C CA . ASN A 1 106 ? -1.746 -6.544 15.920 1.00 94.69 106 ASN A CA 1
ATOM 850 C C . ASN A 1 106 ? -2.658 -6.384 14.692 1.00 94.69 106 ASN A C 1
ATOM 852 O O . ASN A 1 106 ? -2.236 -6.549 13.551 1.00 94.69 106 ASN A O 1
ATOM 856 N N . ARG A 1 107 ? -3.904 -5.951 14.898 1.00 93.81 107 ARG A N 1
ATOM 857 C CA . ARG A 1 107 ? -4.850 -5.679 13.809 1.00 93.81 107 ARG A CA 1
ATOM 858 C C . ARG A 1 107 ? -4.385 -4.525 12.926 1.00 93.81 107 ARG A C 1
ATOM 860 O O . ARG A 1 107 ? -4.650 -4.546 11.726 1.00 93.81 107 ARG A O 1
ATOM 867 N N . LEU A 1 108 ? -3.691 -3.536 13.493 1.00 93.19 108 LEU A N 1
ATOM 868 C CA . LEU A 1 108 ? -3.060 -2.471 12.716 1.00 93.19 108 LEU A CA 1
ATOM 869 C C . LEU A 1 108 ? -1.925 -3.005 11.828 1.00 93.19 108 LEU A C 1
ATOM 871 O O . LEU A 1 108 ? -1.862 -2.624 10.663 1.00 93.19 108 LEU A O 1
ATOM 875 N N . GLU A 1 109 ? -1.065 -3.883 12.344 1.00 95.00 109 GLU A N 1
ATOM 876 C CA . GLU A 1 109 ? -0.016 -4.545 11.552 1.00 95.00 109 GLU A CA 1
ATOM 877 C C . GLU A 1 109 ? -0.626 -5.361 10.405 1.00 95.00 109 GLU A C 1
ATOM 879 O O . GLU A 1 109 ? -0.280 -5.133 9.248 1.00 95.00 109 GLU A O 1
ATOM 884 N N . ILE A 1 110 ? -1.640 -6.186 10.690 1.00 95.62 110 ILE A N 1
ATOM 885 C CA . ILE A 1 110 ? -2.364 -6.958 9.665 1.00 95.62 110 ILE A CA 1
ATOM 886 C C . ILE A 1 110 ? -2.985 -6.041 8.605 1.00 95.62 110 ILE A C 1
ATOM 888 O O . ILE A 1 110 ? -2.962 -6.363 7.416 1.00 95.62 110 ILE A O 1
ATOM 892 N N . LEU A 1 111 ? -3.551 -4.898 9.005 1.00 94.62 111 LEU A N 1
ATOM 893 C CA . LEU A 1 111 ? -4.103 -3.926 8.064 1.00 94.62 111 LEU A CA 1
ATOM 894 C C . LEU A 1 111 ? -3.011 -3.366 7.148 1.00 94.62 111 LEU A C 1
ATOM 896 O O . LEU A 1 111 ? -3.218 -3.292 5.939 1.00 94.62 111 LEU A O 1
ATOM 900 N N . ILE A 1 112 ? -1.861 -2.982 7.703 1.00 95.00 112 ILE A N 1
ATOM 901 C CA . ILE A 1 112 ? -0.732 -2.461 6.924 1.00 95.00 112 ILE A CA 1
ATOM 902 C C . ILE A 1 112 ? -0.243 -3.520 5.932 1.00 95.00 112 ILE A C 1
ATOM 904 O O . ILE A 1 112 ? -0.132 -3.213 4.745 1.00 95.00 112 ILE A O 1
ATOM 908 N N . ASP A 1 113 ? -0.047 -4.759 6.381 1.00 96.00 113 ASP A N 1
ATOM 909 C CA . ASP A 1 113 ? 0.390 -5.873 5.534 1.00 96.00 113 ASP A CA 1
ATOM 910 C C . ASP A 1 113 ? -0.627 -6.173 4.426 1.00 96.00 113 ASP A C 1
ATOM 912 O O . ASP A 1 113 ? -0.268 -6.387 3.266 1.00 96.00 113 ASP A O 1
ATOM 916 N N . SER A 1 114 ? -1.921 -6.113 4.754 1.00 95.69 114 SER A N 1
ATOM 917 C CA . SER A 1 114 ? -3.005 -6.296 3.785 1.00 95.69 114 SER A CA 1
ATOM 918 C C . SER A 1 114 ? -2.984 -5.209 2.713 1.00 95.69 114 SER A C 1
ATOM 920 O O . SER A 1 114 ? -3.113 -5.513 1.527 1.00 95.69 114 SER A O 1
ATOM 922 N N . LEU A 1 115 ? -2.779 -3.945 3.097 1.00 95.56 115 LEU A N 1
ATOM 923 C CA . LEU A 1 115 ? -2.642 -2.853 2.133 1.00 95.56 115 LEU A CA 1
ATOM 924 C C . LEU A 1 115 ? -1.385 -3.036 1.276 1.00 95.56 115 LEU A C 1
ATOM 926 O O . LEU A 1 115 ? -1.451 -2.852 0.059 1.00 95.56 115 LEU A O 1
ATOM 930 N N . GLU A 1 116 ? -0.270 -3.442 1.887 1.00 95.81 116 GLU A N 1
ATOM 931 C CA . GLU A 1 116 ? 1.011 -3.654 1.209 1.00 95.81 116 GLU A CA 1
ATOM 932 C C . GLU A 1 116 ? 0.950 -4.788 0.190 1.00 95.81 116 GLU A C 1
ATOM 934 O O . GLU A 1 116 ? 1.513 -4.662 -0.897 1.00 95.81 116 GLU A O 1
ATOM 939 N N . SER A 1 117 ? 0.193 -5.848 0.482 1.00 96.00 117 SER A N 1
ATOM 940 C CA . SER A 1 117 ? -0.007 -6.973 -0.436 1.00 96.00 117 SER A CA 1
ATOM 941 C C . SER A 1 117 ? -0.545 -6.539 -1.809 1.00 96.00 117 SER A C 1
ATOM 943 O O . SER A 1 117 ? -0.203 -7.137 -2.832 1.00 96.00 117 SER A O 1
ATOM 945 N N . GLY A 1 118 ? -1.294 -5.429 -1.867 1.00 94.06 118 GLY A N 1
ATOM 946 C CA . GLY A 1 118 ? -1.807 -4.858 -3.114 1.00 94.06 118 GLY A CA 1
ATOM 947 C C . GLY A 1 118 ? -0.722 -4.350 -4.073 1.00 94.06 118 GLY A C 1
ATOM 948 O O . GLY A 1 118 ? -0.964 -4.256 -5.275 1.00 94.06 118 GLY A O 1
ATOM 949 N N . ILE A 1 119 ? 0.506 -4.107 -3.598 1.00 95.19 119 ILE A N 1
ATOM 950 C CA . ILE A 1 119 ? 1.663 -3.783 -4.453 1.00 95.19 119 ILE A CA 1
ATOM 951 C C . ILE A 1 119 ? 1.963 -4.920 -5.439 1.00 95.19 119 ILE A C 1
ATOM 953 O O . ILE A 1 119 ? 2.434 -4.667 -6.553 1.00 95.19 119 ILE A O 1
ATOM 957 N N . GLY A 1 120 ? 1.687 -6.167 -5.049 1.00 93.12 120 GLY A N 1
ATOM 958 C CA . GLY A 1 120 ? 1.907 -7.353 -5.876 1.00 93.12 120 GLY A CA 1
ATOM 959 C C . GLY A 1 120 ? 1.030 -7.415 -7.129 1.00 93.12 120 GLY A C 1
ATOM 960 O O . GLY A 1 120 ? 1.365 -8.143 -8.056 1.00 93.12 120 GLY A O 1
ATOM 961 N N . ILE A 1 121 ? -0.051 -6.630 -7.188 1.00 95.50 121 ILE A N 1
ATOM 962 C CA . ILE A 1 121 ? -0.990 -6.602 -8.320 1.00 95.50 121 ILE A CA 1
ATOM 963 C C . ILE A 1 121 ? -0.375 -5.907 -9.544 1.00 95.50 121 ILE A C 1
ATOM 965 O O . ILE A 1 121 ? -0.729 -6.220 -10.678 1.00 95.50 121 ILE A O 1
ATOM 969 N N . PHE A 1 122 ? 0.554 -4.973 -9.329 1.00 93.94 122 PHE A N 1
ATOM 970 C CA . PHE A 1 122 ? 1.151 -4.185 -10.404 1.00 93.94 122 PHE A CA 1
ATOM 971 C C . PHE A 1 122 ? 2.381 -4.875 -10.987 1.00 93.94 122 PHE A C 1
ATOM 973 O O . PHE A 1 122 ? 3.293 -5.289 -10.259 1.00 93.94 122 PHE A O 1
ATOM 980 N N . SER A 1 123 ? 2.445 -4.916 -12.314 1.00 92.94 123 SER A N 1
ATOM 981 C CA . SER A 1 123 ? 3.644 -5.314 -13.045 1.00 92.94 123 SER A CA 1
ATOM 982 C C . SER A 1 123 ? 4.774 -4.297 -12.866 1.00 92.94 123 SER A C 1
ATOM 984 O O . SER A 1 123 ? 4.558 -3.133 -12.515 1.00 92.94 123 SER A O 1
ATOM 986 N N . ASP A 1 124 ? 6.000 -4.721 -13.157 1.00 90.75 124 ASP A N 1
ATOM 987 C CA . ASP A 1 124 ? 7.178 -3.853 -13.085 1.00 90.75 124 ASP A CA 1
ATOM 988 C C . ASP A 1 124 ? 7.059 -2.632 -14.015 1.00 90.75 124 ASP A C 1
ATOM 990 O O . ASP A 1 124 ? 7.416 -1.515 -13.643 1.00 90.75 124 ASP A O 1
ATOM 994 N N . VAL A 1 125 ? 6.452 -2.802 -15.192 1.00 90.94 125 VAL A N 1
ATOM 995 C CA . VAL A 1 125 ? 6.231 -1.698 -16.140 1.00 90.94 125 VAL A CA 1
ATOM 996 C C . VAL A 1 125 ? 5.266 -0.654 -15.567 1.00 90.94 125 VAL A C 1
ATOM 998 O O . VAL A 1 125 ? 5.511 0.547 -15.679 1.00 90.94 125 VAL A O 1
ATOM 1001 N N . GLU A 1 126 ? 4.180 -1.087 -14.923 1.00 92.38 126 GLU A N 1
ATOM 1002 C CA . GLU A 1 126 ? 3.198 -0.179 -14.313 1.00 92.38 126 GLU A CA 1
ATOM 1003 C C . GLU A 1 126 ? 3.785 0.565 -13.113 1.00 92.38 126 GLU A C 1
ATOM 1005 O O . GLU A 1 126 ? 3.578 1.771 -12.960 1.00 92.38 126 GLU A O 1
ATOM 1010 N N . LYS A 1 127 ? 4.568 -0.142 -12.293 1.00 92.88 127 LYS A N 1
ATOM 1011 C CA . LYS A 1 127 ? 5.304 0.436 -11.166 1.00 92.88 127 LYS A CA 1
ATOM 1012 C C . LYS A 1 127 ? 6.277 1.519 -11.630 1.00 92.88 127 LYS A C 1
ATOM 1014 O O . LYS A 1 127 ? 6.310 2.612 -11.065 1.00 92.88 127 LYS A O 1
ATOM 1019 N N . GLU A 1 128 ? 7.036 1.245 -12.688 1.00 90.06 128 GLU A N 1
ATOM 1020 C CA . GLU A 1 128 ? 7.961 2.205 -13.288 1.00 90.06 128 GLU A CA 1
ATOM 1021 C C . GLU A 1 128 ? 7.235 3.428 -13.864 1.00 90.06 128 GLU A C 1
ATOM 1023 O O . GLU 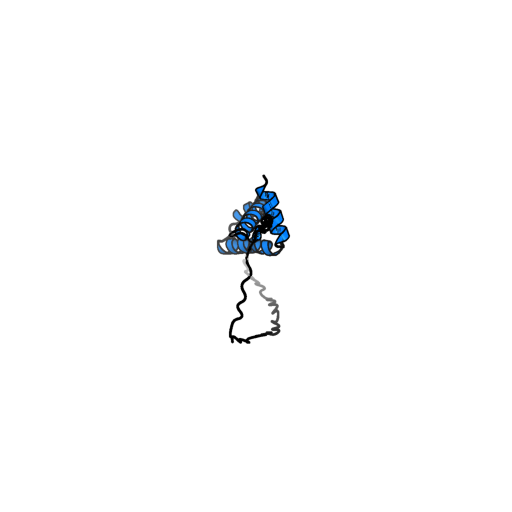A 1 128 ? 7.636 4.568 -13.609 1.00 90.06 128 GLU A O 1
ATOM 1028 N N . LEU A 1 129 ? 6.129 3.215 -14.578 1.00 90.88 129 LEU A N 1
ATOM 1029 C CA . LEU A 1 129 ? 5.330 4.300 -15.143 1.00 90.88 129 LEU A CA 1
ATOM 1030 C C . LEU A 1 129 ? 4.746 5.214 -14.056 1.00 90.88 129 LEU A C 1
ATOM 1032 O O . LEU A 1 129 ? 4.773 6.441 -14.197 1.00 90.88 129 LEU A O 1
ATOM 1036 N N . ALA A 1 130 ? 4.256 4.635 -12.957 1.00 89.25 130 ALA A N 1
ATOM 1037 C CA . ALA A 1 130 ? 3.741 5.388 -11.819 1.00 89.25 130 ALA A CA 1
ATOM 1038 C C . ALA A 1 130 ? 4.822 6.290 -11.197 1.00 89.25 130 ALA A C 1
ATOM 1040 O O . ALA A 1 130 ? 4.576 7.474 -10.946 1.00 89.25 130 ALA A O 1
ATOM 1041 N N . LEU A 1 131 ? 6.041 5.766 -11.026 1.00 90.00 131 LEU A N 1
ATOM 1042 C CA . LEU A 1 131 ? 7.180 6.530 -10.509 1.00 90.00 131 LEU A CA 1
ATOM 1043 C C . LEU A 1 131 ? 7.625 7.646 -11.465 1.00 90.00 131 LEU A C 1
ATOM 1045 O O . LEU A 1 131 ? 7.885 8.766 -11.020 1.00 90.00 131 LEU A O 1
ATOM 1049 N N . LEU A 1 132 ? 7.673 7.383 -12.775 1.00 88.44 132 LEU A N 1
ATOM 1050 C CA . LEU A 1 132 ? 7.986 8.403 -13.787 1.00 88.44 132 LEU A CA 1
ATOM 1051 C C . LEU A 1 132 ? 6.980 9.549 -13.763 1.00 88.44 132 LEU A C 1
ATOM 1053 O O . LEU A 1 132 ? 7.364 10.718 -13.794 1.00 88.44 132 LEU A O 1
ATOM 1057 N N . SER A 1 133 ? 5.689 9.224 -13.697 1.00 86.44 133 SER A N 1
ATOM 1058 C CA . SER A 1 133 ? 4.640 10.239 -13.644 1.00 86.44 133 SER A CA 1
ATOM 1059 C C . SER A 1 133 ? 4.702 11.072 -12.364 1.00 86.44 133 SER A C 1
ATOM 1061 O O . SER A 1 133 ? 4.292 12.233 -12.386 1.00 86.44 133 SER A O 1
ATOM 1063 N N . HIS A 1 134 ? 5.155 10.492 -11.253 1.00 82.69 134 HIS A N 1
ATOM 1064 C CA . HIS A 1 134 ? 5.230 11.184 -9.972 1.00 82.69 134 HIS A CA 1
ATOM 1065 C C . HIS A 1 134 ? 6.427 12.141 -9.888 1.00 82.69 134 HIS A C 1
ATOM 1067 O O . HIS A 1 134 ? 6.267 13.270 -9.435 1.00 82.69 134 HIS A O 1
ATOM 1073 N N . ASN A 1 135 ? 7.598 11.724 -10.377 1.00 77.62 135 ASN A N 1
ATOM 1074 C CA . ASN A 1 135 ? 8.847 12.489 -10.266 1.00 77.62 135 ASN A CA 1
ATOM 1075 C C . ASN A 1 135 ? 8.936 13.713 -11.202 1.00 77.62 135 ASN A C 1
ATOM 1077 O O . ASN A 1 135 ? 9.851 14.519 -11.059 1.00 77.62 135 ASN A O 1
ATOM 1081 N N . ASN A 1 136 ? 8.016 13.854 -12.161 1.00 69.12 136 ASN A N 1
ATOM 1082 C CA . ASN A 1 136 ? 8.001 14.939 -13.154 1.00 69.12 136 ASN A CA 1
ATOM 1083 C C . ASN A 1 136 ? 7.108 16.143 -12.763 1.00 69.12 136 ASN A C 1
ATOM 1085 O O . ASN A 1 136 ? 6.744 16.935 -13.635 1.00 69.12 136 ASN A O 1
ATOM 1089 N N . LYS A 1 137 ? 6.715 16.270 -11.490 1.00 50.28 137 LYS A N 1
ATOM 1090 C CA . LYS A 1 137 ? 5.914 17.386 -10.951 1.00 50.28 137 LYS A CA 1
ATOM 1091 C C . LYS A 1 137 ? 6.743 18.294 -10.056 1.00 50.28 137 LYS A C 1
ATOM 1093 O O . LYS A 1 137 ? 6.471 19.513 -10.101 1.00 50.28 137 LYS A O 1
#

InterPro domains:
  IPR028217 Ribosome-assembly protein 3, C-terminal [PF14615] (78-123)
  IPR051898 Ribosome Assembly Protein 3 [PTHR28127] (74-136)

Organism: NCBI:txid44941

Mean predicted aligned error: 19.96 Å

Secondary structure (DSSP, 8-state):
-------------------------------------------------------------------GGGSTTHHHHHHHHHHHHHHHHTHHHHHHHTT-TT--HHHHHHHHHHHHHGGGGS-HHHHHHHHHHHHT-

Solvent-accessible surface area (backbone atoms only — not comparable to full-atom values): 9679 Å² total; per-residue (Å²): 141,83,89,82,81,88,79,89,79,86,84,78,87,83,88,83,81,81,81,80,80,83,84,85,78,82,90,85,86,83,85,84,78,88,88,86,84,88,89,88,88,87,83,87,82,90,82,91,79,82,86,80,92,75,84,81,78,74,74,77,70,72,79,72,81,72,58,61,66,79,40,92,63,32,65,57,54,45,49,52,50,50,50,51,52,49,52,62,75,43,37,71,58,52,56,50,53,69,68,40,89,82,63,46,74,67,59,49,50,54,50,52,52,57,58,54,56,56,61,73,75,54,51,72,68,56,48,40,50,54,51,56,66,58,78,75,114

Sequence (137 aa):
MESIENIVSTQEMDESEDSVDSEQEESNDEKMEEDSVIIPNNKKQDIAQKEPSSQKQKMIKDPEPIPLLSRPNAANQFRDYYMSQITKAFGEDLDRIRKDQNLDSNRLEILIDSLESGIGIFSDVEKELALLSHNNK